Protein AF-A0A2S4LI88-F1 (afdb_monomer_lite)

Secondary structure (DSSP, 8-state):
---SBPPHHHHHHHHHS------GGG----TTSPPEEEEE-TTS-EEEEEEEPPHHHHHHHHHHHHHT-

Structure (mmCIF, N/CA/C/O backbone):
data_AF-A0A2S4LI88-F1
#
_entry.id   AF-A0A2S4LI88-F1
#
loop_
_atom_site.group_PDB
_atom_site.id
_atom_site.type_symbol
_atom_site.label_atom_id
_atom_site.label_alt_id
_atom_site.label_comp_id
_atom_site.label_asym_id
_atom_site.label_entity_id
_atom_site.label_seq_id
_atom_site.pdbx_PDB_ins_code
_atom_site.Cartn_x
_atom_site.Cartn_y
_atom_site.Cartn_z
_atom_site.occupancy
_atom_site.B_iso_or_equiv
_atom_site.auth_seq_id
_atom_site.auth_comp_id
_atom_site.auth_asym_id
_atom_site.auth_atom_id
_atom_site.pdbx_PDB_model_num
ATOM 1 N N . MET A 1 1 ? 13.809 -13.119 5.249 1.00 49.19 1 MET A N 1
ATOM 2 C CA . MET A 1 1 ? 13.144 -11.798 5.212 1.00 49.19 1 MET A CA 1
ATOM 3 C C . MET A 1 1 ? 12.283 -11.779 3.957 1.00 49.19 1 MET A C 1
ATOM 5 O O . MET A 1 1 ? 12.832 -11.987 2.886 1.00 49.19 1 MET A O 1
ATOM 9 N N . ARG A 1 2 ? 10.950 -11.735 4.078 1.00 58.00 2 ARG A N 1
ATOM 10 C CA . ARG A 1 2 ? 10.044 -11.823 2.918 1.00 58.00 2 ARG A CA 1
ATOM 11 C C . ARG A 1 2 ? 9.965 -10.431 2.296 1.00 58.00 2 ARG A C 1
ATOM 13 O O . ARG A 1 2 ? 9.728 -9.478 3.031 1.00 58.00 2 ARG A O 1
ATOM 20 N N . ASP A 1 3 ? 10.235 -10.337 1.003 1.00 61.84 3 ASP A N 1
ATOM 21 C CA . ASP A 1 3 ? 10.205 -9.082 0.253 1.00 61.84 3 ASP A CA 1
ATOM 22 C C . ASP A 1 3 ? 8.876 -8.325 0.519 1.00 61.84 3 ASP A C 1
ATOM 24 O O . ASP A 1 3 ? 7.811 -8.950 0.425 1.00 61.84 3 ASP A O 1
ATOM 28 N N . PRO A 1 4 ? 8.898 -7.033 0.919 1.00 70.88 4 PRO A N 1
ATOM 29 C CA . PRO A 1 4 ? 7.680 -6.232 1.084 1.00 70.88 4 PRO A CA 1
ATOM 30 C C . PRO A 1 4 ? 6.928 -5.997 -0.237 1.00 70.88 4 PRO A C 1
ATOM 32 O O . PRO A 1 4 ? 5.742 -5.637 -0.212 1.00 70.88 4 PRO A O 1
ATOM 35 N N . PHE A 1 5 ? 7.596 -6.195 -1.377 1.00 82.81 5 PHE A N 1
ATOM 36 C CA . PHE A 1 5 ? 7.015 -6.081 -2.702 1.00 82.81 5 PHE A CA 1
ATOM 37 C C . PHE A 1 5 ? 6.089 -7.248 -3.030 1.00 82.81 5 PHE A C 1
ATOM 39 O O . PHE A 1 5 ? 6.268 -8.408 -2.650 1.00 82.81 5 PHE A O 1
ATOM 46 N N . VAL A 1 6 ? 5.050 -6.904 -3.779 1.00 86.38 6 VAL A N 1
ATOM 47 C CA . VAL A 1 6 ? 4.064 -7.857 -4.265 1.00 86.38 6 VAL A CA 1
ATOM 48 C C . VAL A 1 6 ? 4.666 -8.679 -5.418 1.00 86.38 6 VAL A C 1
ATOM 50 O O . VAL A 1 6 ? 5.270 -8.088 -6.3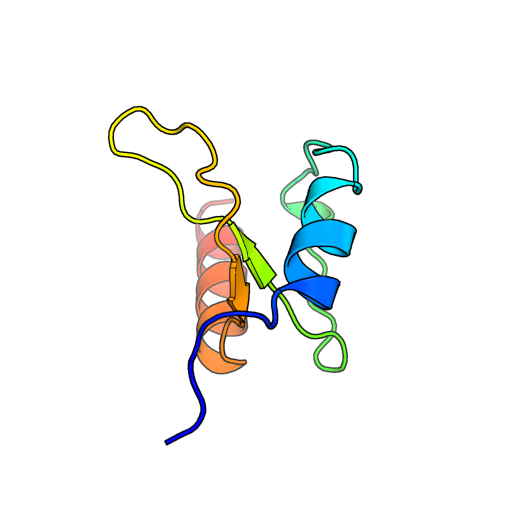14 1.00 86.38 6 VAL A O 1
ATOM 53 N N . PRO A 1 7 ? 4.482 -10.017 -5.458 1.00 88.81 7 PRO A N 1
ATOM 54 C CA . PRO A 1 7 ? 4.948 -10.836 -6.577 1.00 88.81 7 PRO A CA 1
ATOM 55 C C . PRO A 1 7 ? 4.404 -10.349 -7.925 1.00 88.81 7 PRO A C 1
ATOM 57 O O . PRO A 1 7 ? 3.248 -9.930 -8.000 1.00 88.81 7 PRO A O 1
ATOM 60 N N . ALA A 1 8 ? 5.198 -10.480 -8.993 1.00 85.88 8 ALA A N 1
ATOM 61 C CA . ALA A 1 8 ? 4.889 -9.938 -10.323 1.00 85.88 8 ALA A CA 1
ATOM 62 C C . ALA A 1 8 ? 3.474 -10.293 -10.819 1.00 85.88 8 ALA A C 1
ATOM 64 O O . ALA A 1 8 ? 2.697 -9.399 -11.136 1.00 85.88 8 ALA A O 1
ATOM 65 N N . ALA A 1 9 ? 3.085 -11.571 -10.748 1.00 86.62 9 ALA A N 1
ATOM 66 C CA . ALA A 1 9 ? 1.758 -12.023 -11.175 1.00 86.62 9 ALA A CA 1
ATOM 67 C C . ALA A 1 9 ? 0.596 -11.366 -10.401 1.00 86.62 9 ALA A C 1
ATOM 69 O O . ALA A 1 9 ? -0.505 -11.218 -10.927 1.00 86.62 9 ALA A O 1
ATOM 70 N N . LEU A 1 10 ? 0.808 -10.976 -9.140 1.00 87.88 10 LEU A N 1
ATOM 71 C CA . LEU A 1 10 ? -0.190 -10.236 -8.369 1.00 87.88 10 LEU A CA 1
ATOM 72 C C . LEU A 1 10 ? -0.112 -8.729 -8.656 1.00 87.88 10 LEU A C 1
ATOM 74 O O . LEU A 1 10 ? -1.155 -8.085 -8.708 1.00 87.88 10 LEU A O 1
ATOM 78 N N . ALA A 1 11 ? 1.079 -8.178 -8.905 1.00 87.38 11 ALA A N 1
ATOM 79 C CA . ALA A 1 11 ? 1.235 -6.796 -9.352 1.00 87.38 11 ALA A CA 1
ATOM 80 C C . ALA A 1 11 ? 0.514 -6.551 -10.689 1.00 87.38 11 ALA A C 1
ATOM 82 O O . ALA A 1 11 ? -0.221 -5.574 -10.801 1.00 87.38 11 ALA A O 1
ATOM 83 N N . ASP A 1 12 ? 0.621 -7.464 -11.657 1.00 88.62 12 ASP A N 1
ATOM 84 C CA . ASP A 1 12 ? -0.090 -7.368 -12.940 1.00 88.62 12 ASP A CA 1
ATOM 85 C C . ASP A 1 12 ? -1.610 -7.341 -12.744 1.00 88.62 12 ASP A C 1
ATOM 87 O O . ASP A 1 12 ? -2.292 -6.430 -13.214 1.00 88.62 12 ASP A O 1
ATOM 91 N N . ARG A 1 13 ? -2.138 -8.245 -11.911 1.00 87.81 13 ARG A N 1
ATOM 92 C CA . ARG A 1 13 ? -3.566 -8.263 -11.550 1.00 87.81 13 ARG A CA 1
ATOM 93 C C . ARG A 1 13 ? -4.028 -6.990 -10.840 1.00 87.81 13 ARG A C 1
ATOM 95 O O . ARG A 1 13 ? -5.200 -6.632 -10.939 1.00 87.81 13 ARG A O 1
ATOM 102 N N . LEU A 1 14 ? -3.156 -6.332 -10.074 1.00 85.81 14 LEU A N 1
ATOM 103 C CA . LEU A 1 14 ? -3.459 -5.051 -9.431 1.00 85.81 14 LEU A CA 1
ATOM 104 C C . LEU A 1 14 ? -3.462 -3.903 -10.450 1.00 85.81 14 LEU A C 1
ATOM 106 O O . LEU A 1 14 ? -4.348 -3.056 -10.371 1.00 85.81 14 LEU A O 1
ATOM 110 N N . ARG A 1 15 ? -2.550 -3.908 -11.433 1.00 84.56 15 ARG A N 1
ATOM 111 C CA . ARG A 1 15 ? -2.505 -2.919 -12.531 1.00 84.56 15 ARG A CA 1
ATOM 112 C C . ARG A 1 15 ? -3.741 -2.987 -13.425 1.00 84.56 15 ARG A C 1
ATOM 114 O O . ARG A 1 15 ? -4.255 -1.953 -13.840 1.00 84.56 15 ARG A O 1
ATOM 121 N N . GLU A 1 16 ? -4.242 -4.191 -13.689 1.00 85.75 16 GLU A N 1
ATOM 122 C CA . GLU A 1 16 ? -5.462 -4.407 -14.479 1.00 85.75 16 GLU A CA 1
ATOM 123 C C . GLU A 1 16 ? -6.724 -3.869 -13.791 1.00 85.75 16 GLU A C 1
ATOM 125 O O . GLU A 1 16 ? -7.722 -3.545 -14.447 1.00 85.75 16 GLU A O 1
ATOM 130 N N . LYS A 1 17 ? -6.715 -3.745 -12.456 1.00 80.69 17 LYS A N 1
ATOM 131 C CA . LYS A 1 17 ? -7.839 -3.139 -11.745 1.00 80.69 17 LYS A CA 1
ATOM 132 C C . LYS A 1 17 ? -7.863 -1.644 -12.038 1.00 80.69 17 LYS A C 1
ATOM 134 O O . LYS A 1 17 ? -6.987 -0.895 -11.620 1.00 80.69 17 LYS A O 1
ATOM 139 N N . ARG A 1 18 ? -8.931 -1.189 -12.705 1.00 68.38 18 ARG A N 1
ATOM 140 C CA . ARG A 1 18 ? -9.185 0.244 -12.912 1.00 68.38 18 ARG A CA 1
ATOM 141 C C . ARG A 1 18 ? -9.075 0.995 -11.584 1.00 68.38 18 ARG A C 1
ATOM 143 O O . ARG A 1 18 ? -9.833 0.710 -10.653 1.00 68.38 18 ARG A O 1
ATOM 150 N N . ARG A 1 19 ? -8.191 1.998 -11.543 1.00 74.12 19 ARG A N 1
ATOM 151 C CA . ARG A 1 19 ? -8.130 2.980 -10.457 1.00 74.12 19 ARG A CA 1
ATOM 152 C C . ARG A 1 19 ? -9.483 3.681 -10.392 1.00 74.12 19 ARG A C 1
ATOM 154 O O . ARG A 1 19 ? -9.876 4.375 -11.328 1.00 74.12 19 ARG A O 1
ATOM 161 N N . ARG A 1 20 ? -10.233 3.440 -9.320 1.00 68.38 20 ARG A N 1
ATOM 162 C CA . ARG A 1 20 ? -11.489 4.137 -9.050 1.00 68.38 20 ARG A CA 1
ATOM 163 C C . ARG A 1 20 ? -11.281 4.989 -7.808 1.00 68.38 20 ARG A C 1
ATOM 165 O O . ARG A 1 20 ? -10.974 4.406 -6.765 1.00 68.38 20 ARG A O 1
ATOM 172 N N . PRO A 1 21 ? -11.439 6.320 -7.892 1.00 70.12 21 PRO A N 1
ATOM 173 C CA . PRO A 1 21 ? -11.486 7.131 -6.689 1.00 70.12 21 PRO A CA 1
ATOM 174 C C . PRO A 1 21 ? -12.609 6.599 -5.792 1.00 70.12 21 PRO A C 1
ATOM 176 O O . PRO A 1 21 ? -13.706 6.279 -6.258 1.00 70.12 21 PRO A O 1
ATOM 179 N N . ARG A 1 22 ? -12.297 6.426 -4.511 1.00 67.25 22 ARG A N 1
ATOM 180 C CA . ARG A 1 22 ? -13.227 5.995 -3.467 1.00 67.25 22 ARG A CA 1
ATOM 181 C C . ARG A 1 22 ? -13.308 7.107 -2.433 1.00 67.25 22 ARG A C 1
ATOM 183 O O . ARG A 1 22 ? -12.288 7.719 -2.125 1.00 67.25 22 ARG A O 1
ATOM 190 N N . SER A 1 23 ? -14.506 7.366 -1.914 1.00 68.88 23 SER A N 1
ATOM 191 C CA . SER A 1 23 ? -14.672 8.284 -0.788 1.00 68.88 23 SER A CA 1
ATOM 192 C C . SER A 1 23 ? -13.953 7.738 0.449 1.00 68.88 23 SER A C 1
ATOM 194 O O . SER A 1 23 ? -13.829 6.520 0.613 1.00 68.88 23 SER A O 1
ATOM 196 N N . ARG A 1 24 ? -13.488 8.633 1.333 1.00 65.44 24 ARG A N 1
ATOM 197 C CA . ARG A 1 24 ? -12.840 8.255 2.606 1.00 65.44 24 ARG A CA 1
ATOM 198 C C . ARG A 1 24 ? -13.756 7.365 3.453 1.00 65.44 24 ARG A C 1
ATOM 200 O O . ARG A 1 24 ? -13.298 6.391 4.032 1.00 65.44 24 ARG A O 1
ATOM 207 N N . GLU A 1 25 ? -15.057 7.639 3.439 1.00 65.12 25 GLU A N 1
ATOM 208 C CA . GLU A 1 25 ? -16.101 6.855 4.117 1.00 65.12 25 GLU A CA 1
ATOM 209 C C . GLU A 1 25 ? -16.204 5.413 3.598 1.00 65.12 25 GLU A C 1
ATOM 211 O O . GLU A 1 25 ? -16.490 4.490 4.357 1.00 65.12 25 GLU A O 1
ATOM 216 N N . ALA A 1 26 ? -15.921 5.195 2.309 1.00 65.50 26 ALA A N 1
ATOM 217 C CA . ALA A 1 26 ? -15.927 3.872 1.692 1.00 65.50 26 ALA A CA 1
ATOM 218 C C . ALA A 1 26 ? -14.653 3.058 1.989 1.00 65.50 26 ALA A C 1
ATOM 220 O O . ALA A 1 26 ? -14.568 1.896 1.575 1.00 65.50 26 ALA A O 1
ATOM 221 N N . LEU A 1 27 ? -13.671 3.633 2.698 1.00 66.62 27 LEU A N 1
ATOM 222 C CA . LEU A 1 27 ? -12.513 2.926 3.255 1.00 66.62 27 LEU A CA 1
ATOM 223 C C . LEU A 1 27 ? -12.904 2.262 4.585 1.00 66.62 27 LEU A C 1
ATOM 225 O O . LEU A 1 27 ? -12.327 2.522 5.640 1.00 66.62 27 LEU A O 1
ATOM 229 N N . ALA A 1 28 ? -13.920 1.398 4.546 1.00 65.94 28 ALA A N 1
ATOM 230 C CA . ALA A 1 28 ? -14.225 0.519 5.664 1.00 65.94 28 ALA A CA 1
ATOM 231 C C . ALA A 1 28 ? -13.120 -0.545 5.751 1.00 65.94 28 ALA A C 1
ATOM 233 O O . ALA A 1 28 ? -13.017 -1.428 4.899 1.00 65.94 28 ALA A O 1
ATOM 234 N N . TYR A 1 29 ? -12.252 -0.420 6.754 1.00 65.94 29 TYR A N 1
ATOM 235 C CA . TYR A 1 29 ? -11.223 -1.414 7.034 1.00 65.94 29 TYR A CA 1
ATOM 236 C C . TYR A 1 29 ? -11.868 -2.742 7.452 1.00 65.94 29 TYR A C 1
ATOM 238 O O . TYR A 1 29 ? -12.588 -2.807 8.447 1.00 65.94 29 TYR A O 1
ATOM 246 N N . GLU A 1 30 ? -11.573 -3.803 6.703 1.00 70.50 30 GLU A N 1
ATOM 247 C CA . GLU A 1 30 ? -11.863 -5.183 7.086 1.00 70.50 30 GLU A CA 1
ATOM 248 C C . GLU A 1 30 ? -10.543 -5.888 7.444 1.00 70.50 30 GLU A C 1
ATOM 250 O O . GLU A 1 30 ? -9.722 -6.103 6.546 1.00 70.50 30 GLU A O 1
ATOM 255 N N . PRO A 1 31 ? -10.330 -6.305 8.708 1.00 66.56 31 PRO A N 1
ATOM 256 C CA . PRO A 1 31 ? -9.063 -6.894 9.158 1.00 66.56 31 PRO A CA 1
ATOM 257 C C . PRO A 1 31 ? -8.600 -8.126 8.373 1.00 66.56 31 PRO A C 1
ATOM 259 O O . PRO A 1 31 ? -7.406 -8.396 8.268 1.00 66.56 31 PRO A O 1
ATOM 262 N N . ALA A 1 32 ? -9.539 -8.875 7.792 1.00 72.75 32 ALA A N 1
ATOM 263 C CA . ALA A 1 32 ? -9.243 -10.090 7.042 1.00 72.75 32 ALA A CA 1
ATOM 264 C C . ALA A 1 32 ? -8.739 -9.831 5.608 1.00 72.75 32 ALA A C 1
ATOM 266 O O . ALA A 1 32 ? -8.268 -10.763 4.952 1.00 72.75 32 ALA A O 1
ATOM 267 N N . LYS A 1 33 ? -8.834 -8.597 5.090 1.00 79.62 33 LYS A N 1
ATOM 268 C CA . LYS A 1 33 ? -8.482 -8.287 3.697 1.00 79.62 33 LYS A CA 1
ATOM 269 C C . LYS A 1 33 ? -7.112 -7.605 3.612 1.00 79.62 33 LYS A C 1
ATOM 271 O O . LYS A 1 33 ? -6.937 -6.516 4.156 1.00 79.62 33 LYS A O 1
ATOM 276 N N . PRO A 1 34 ? -6.128 -8.197 2.905 1.00 82.94 34 PRO A N 1
ATOM 277 C CA . PRO A 1 34 ? -4.832 -7.558 2.721 1.00 82.94 34 PRO A CA 1
ATOM 278 C C . PRO A 1 34 ? -4.973 -6.290 1.874 1.00 82.94 34 PRO A C 1
ATOM 280 O O . PRO A 1 34 ? -5.621 -6.298 0.826 1.00 82.94 34 PRO A O 1
ATOM 283 N N . VAL A 1 35 ? -4.320 -5.217 2.319 1.00 85.69 35 VAL A N 1
ATOM 284 C CA . VAL A 1 35 ? -4.273 -3.936 1.610 1.00 85.69 35 VAL A CA 1
ATOM 285 C C . VAL A 1 35 ? -2.935 -3.802 0.894 1.00 85.69 35 VAL A C 1
ATOM 287 O O . VAL A 1 35 ? -1.875 -4.067 1.466 1.00 85.69 35 VAL A O 1
ATOM 290 N N . PHE A 1 36 ? -2.997 -3.373 -0.362 1.00 87.62 36 PHE A N 1
ATOM 291 C CA . PHE A 1 36 ? -1.834 -3.104 -1.197 1.00 87.62 36 PHE A CA 1
ATOM 292 C C . PHE A 1 36 ? -1.840 -1.637 -1.609 1.00 87.62 36 PHE A C 1
ATOM 294 O O . PHE A 1 36 ? -2.897 -1.096 -1.935 1.00 87.62 36 PHE A O 1
ATOM 301 N N . ALA A 1 37 ? -0.667 -1.016 -1.605 1.00 89.25 37 ALA A N 1
ATOM 302 C CA . ALA A 1 37 ? -0.475 0.354 -2.057 1.00 89.25 37 ALA A CA 1
ATOM 303 C C . ALA A 1 37 ? 0.438 0.365 -3.281 1.00 89.25 37 ALA A C 1
ATOM 305 O O . ALA A 1 37 ? 1.450 -0.335 -3.302 1.00 89.25 37 ALA A O 1
ATOM 306 N N . GLU A 1 38 ? 0.066 1.150 -4.289 1.00 91.44 38 GLU A N 1
ATOM 307 C CA . GLU A 1 38 ? 0.952 1.465 -5.405 1.00 91.44 38 GLU A CA 1
ATOM 308 C C . GLU A 1 38 ? 1.929 2.560 -4.971 1.00 91.44 38 GLU A C 1
ATOM 310 O O . GLU A 1 38 ? 1.516 3.551 -4.366 1.00 91.44 38 GLU A O 1
ATOM 315 N N . LEU A 1 39 ? 3.213 2.390 -5.277 1.00 90.06 39 LEU A N 1
ATOM 316 C CA . LEU A 1 39 ? 4.195 3.452 -5.104 1.00 90.06 39 LEU A CA 1
ATOM 317 C C . LEU A 1 39 ? 4.002 4.503 -6.196 1.00 90.06 39 LEU A C 1
ATOM 319 O O . LEU A 1 39 ? 3.774 4.175 -7.362 1.00 90.06 39 LEU A O 1
ATOM 323 N N . LEU A 1 40 ? 4.106 5.770 -5.812 1.00 89.81 40 LEU A N 1
ATOM 324 C CA . LEU A 1 40 ? 4.055 6.890 -6.742 1.00 89.81 40 LEU A CA 1
ATOM 325 C C . LEU A 1 40 ? 5.474 7.410 -6.991 1.00 89.81 40 LEU A C 1
ATOM 327 O O . LEU A 1 40 ? 6.319 7.374 -6.096 1.00 89.81 40 LEU A O 1
ATOM 331 N N . ASP A 1 41 ? 5.738 7.880 -8.206 1.00 92.25 41 ASP A N 1
ATOM 332 C CA . ASP A 1 41 ? 6.954 8.614 -8.531 1.00 92.25 41 ASP A CA 1
ATOM 333 C C . ASP A 1 41 ? 6.938 10.017 -7.890 1.00 92.25 41 ASP A C 1
ATOM 335 O O . ASP A 1 41 ? 5.950 10.453 -7.293 1.00 92.25 41 ASP A O 1
ATOM 339 N N . ALA A 1 42 ? 8.035 10.765 -8.039 1.00 93.69 42 ALA A N 1
ATOM 340 C CA . ALA A 1 42 ? 8.153 12.122 -7.498 1.00 93.69 42 ALA A CA 1
ATOM 341 C C . ALA A 1 42 ? 7.138 13.127 -8.085 1.00 93.69 42 ALA A C 1
ATOM 343 O O . ALA A 1 42 ? 6.972 14.218 -7.546 1.00 93.69 42 ALA A O 1
ATOM 344 N N . ARG A 1 43 ? 6.473 12.784 -9.194 1.00 92.50 43 ARG A N 1
ATOM 345 C CA . ARG A 1 43 ? 5.433 13.588 -9.847 1.00 92.50 43 ARG A CA 1
ATOM 346 C C . ARG A 1 43 ? 4.023 13.131 -9.456 1.00 92.50 43 ARG A C 1
ATOM 348 O O . ARG A 1 43 ? 3.052 13.724 -9.914 1.00 92.50 43 ARG A O 1
ATOM 355 N N . GLY A 1 44 ? 3.904 12.104 -8.614 1.00 87.88 44 GLY A N 1
ATOM 356 C CA . GLY A 1 44 ? 2.634 11.532 -8.180 1.00 87.88 44 GLY A CA 1
ATOM 357 C C . GLY A 1 44 ? 2.042 10.499 -9.144 1.00 87.88 44 GLY A C 1
ATOM 358 O O . GLY A 1 44 ? 0.896 10.090 -8.958 1.00 87.88 44 GLY A O 1
ATOM 359 N N . HIS A 1 45 ? 2.777 10.048 -10.164 1.00 88.50 45 HIS A N 1
ATOM 360 C CA . HIS A 1 45 ? 2.303 9.000 -11.067 1.00 88.50 45 HIS A CA 1
ATOM 361 C C . HIS A 1 45 ? 2.580 7.612 -10.495 1.00 88.50 45 HIS A C 1
ATOM 363 O O . HIS A 1 45 ? 3.656 7.348 -9.968 1.00 88.50 45 HIS A O 1
ATOM 369 N N . GLY A 1 46 ? 1.624 6.693 -10.636 1.00 88.19 46 GLY A N 1
ATOM 370 C CA . GLY A 1 46 ? 1.816 5.308 -10.206 1.00 88.19 46 GLY A CA 1
ATOM 371 C C . GLY A 1 46 ? 2.932 4.615 -10.988 1.00 88.19 46 GLY A C 1
ATOM 372 O O . GLY A 1 46 ? 2.924 4.627 -12.219 1.00 88.19 46 GLY A O 1
ATOM 373 N N . THR A 1 47 ? 3.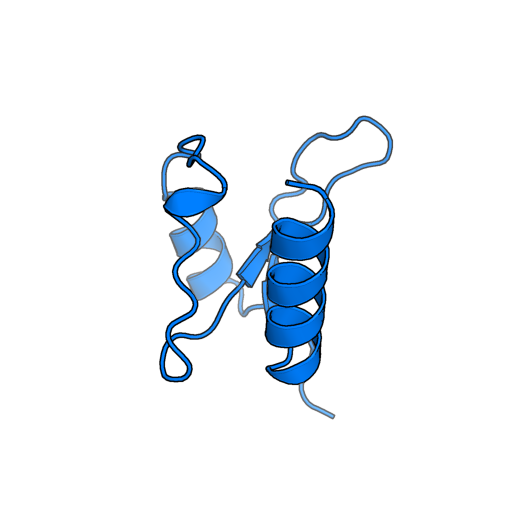877 4.006 -10.273 1.00 89.88 47 THR A N 1
ATOM 374 C CA . THR A 1 47 ? 5.045 3.320 -10.853 1.00 89.88 47 THR A CA 1
ATOM 375 C C . THR A 1 47 ? 4.736 1.891 -11.296 1.00 89.88 47 THR A C 1
ATOM 377 O O . THR A 1 47 ? 5.595 1.203 -11.847 1.00 89.88 47 THR A O 1
ATOM 380 N N . GLY A 1 48 ? 3.534 1.389 -11.003 1.00 88.69 48 GLY A N 1
ATOM 381 C CA . GLY A 1 48 ? 3.185 -0.015 -11.159 1.00 88.69 48 GLY A CA 1
ATOM 382 C C . GLY A 1 48 ? 3.865 -0.940 -10.145 1.00 88.69 48 GLY A C 1
ATOM 383 O O . GLY A 1 48 ? 3.651 -2.152 -10.226 1.00 88.69 48 GLY A O 1
ATOM 384 N N . GLN A 1 49 ? 4.672 -0.431 -9.210 1.00 90.19 49 GLN A N 1
ATOM 385 C CA . GLN A 1 49 ? 5.201 -1.217 -8.096 1.00 90.19 49 GLN A CA 1
ATOM 386 C C . GLN A 1 49 ? 4.233 -1.167 -6.921 1.00 90.19 49 GLN A C 1
ATOM 388 O O . GLN A 1 49 ? 3.748 -0.101 -6.549 1.00 90.19 49 GLN A O 1
ATOM 393 N N . PHE A 1 50 ? 3.975 -2.326 -6.320 1.00 91.81 50 PHE A N 1
ATOM 394 C CA . PHE A 1 50 ? 3.049 -2.448 -5.202 1.00 91.81 50 PHE A CA 1
ATOM 395 C C . PHE A 1 50 ? 3.751 -3.008 -3.977 1.00 91.81 50 PHE A C 1
ATOM 397 O O . PHE A 1 50 ? 4.584 -3.912 -4.082 1.00 91.81 50 PHE A O 1
ATOM 404 N N . VAL A 1 51 ? 3.339 -2.516 -2.814 1.00 91.62 51 VAL A N 1
ATOM 405 C CA . VAL A 1 51 ? 3.745 -3.028 -1.506 1.00 91.62 51 VAL A CA 1
ATOM 406 C C . VAL A 1 51 ? 2.524 -3.501 -0.735 1.00 91.62 51 VAL A C 1
ATOM 408 O O . VAL A 1 51 ? 1.438 -2.921 -0.836 1.00 91.62 51 VAL A O 1
ATOM 411 N N . ARG A 1 52 ? 2.690 -4.563 0.052 1.00 90.06 52 ARG A N 1
ATOM 412 C CA . ARG A 1 52 ? 1.665 -4.968 1.017 1.00 90.06 52 ARG A CA 1
ATOM 413 C C . ARG A 1 52 ? 1.810 -4.124 2.277 1.00 90.06 52 ARG A C 1
ATOM 415 O O . ARG A 1 52 ? 2.873 -4.113 2.891 1.00 90.06 52 ARG A O 1
ATOM 422 N N . LEU A 1 53 ? 0.730 -3.476 2.699 1.00 87.50 53 LEU A N 1
ATOM 423 C CA . LEU A 1 53 ? 0.722 -2.747 3.962 1.00 87.50 53 LEU A CA 1
ATOM 424 C C . LEU A 1 53 ? 0.599 -3.723 5.135 1.00 87.50 53 LEU A C 1
ATOM 426 O O . LEU A 1 53 ? -0.145 -4.708 5.074 1.00 87.50 53 LEU A O 1
ATOM 430 N N . SER A 1 54 ? 1.336 -3.449 6.211 1.00 87.19 54 SER A N 1
ATOM 431 C CA . SER A 1 54 ? 1.156 -4.174 7.467 1.00 87.19 54 SER A CA 1
ATOM 432 C C . SER A 1 54 ? -0.169 -3.778 8.117 1.00 87.19 54 SER A C 1
ATOM 434 O O . SER A 1 54 ? -0.689 -2.686 7.882 1.00 87.19 54 SER A O 1
ATOM 436 N N . GLN A 1 55 ? -0.705 -4.651 8.968 1.00 84.31 55 GLN A N 1
ATOM 437 C CA . GLN A 1 55 ? -1.956 -4.378 9.672 1.00 84.31 55 GLN A CA 1
ATOM 438 C C . GLN A 1 55 ? -1.890 -3.067 10.475 1.00 84.31 55 GLN A C 1
ATOM 440 O O . GLN A 1 55 ? -2.763 -2.216 10.328 1.00 84.31 55 GLN A O 1
ATOM 445 N N . GLY A 1 56 ? -0.811 -2.852 11.236 1.00 87.31 56 GLY A N 1
ATOM 446 C CA . GLY A 1 56 ? -0.626 -1.620 12.008 1.00 87.31 56 GLY A CA 1
ATOM 447 C C . GLY A 1 56 ? -0.557 -0.357 11.140 1.00 87.31 56 GLY A C 1
ATOM 448 O O . GLY A 1 56 ? -1.085 0.679 11.532 1.00 87.31 56 GLY A O 1
ATOM 449 N N . MET A 1 57 ? 0.023 -0.434 9.932 1.00 88.69 57 MET A N 1
ATOM 450 C CA . MET A 1 57 ? 0.020 0.696 8.990 1.00 88.69 57 MET A CA 1
ATOM 451 C C . MET A 1 57 ? -1.391 1.009 8.489 1.00 88.69 57 MET A C 1
ATOM 453 O O . MET A 1 57 ? -1.776 2.174 8.440 1.00 88.69 57 MET A O 1
ATOM 457 N N . VAL A 1 58 ? -2.173 -0.017 8.138 1.00 85.38 58 VAL A N 1
ATOM 458 C CA . VAL A 1 58 ? -3.563 0.164 7.688 1.00 85.38 58 VAL A CA 1
ATOM 459 C C . VAL A 1 58 ? -4.416 0.786 8.796 1.00 85.38 58 VAL A C 1
ATOM 461 O O . VAL A 1 58 ? -5.173 1.724 8.540 1.00 85.38 58 VAL A O 1
ATOM 464 N N . GLU A 1 59 ? -4.261 0.318 10.035 1.00 84.94 59 GLU A N 1
ATOM 465 C CA . GLU A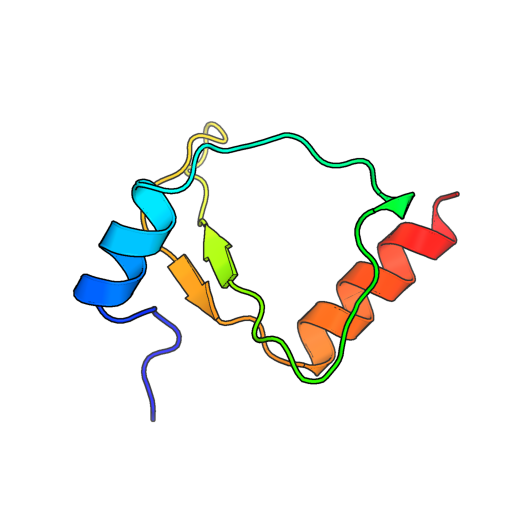 1 59 ? -4.963 0.861 11.203 1.00 84.94 59 GLU A CA 1
ATOM 466 C C . GLU A 1 59 ? -4.575 2.319 11.488 1.00 84.94 59 GLU A C 1
ATOM 468 O O . GLU A 1 59 ? -5.452 3.143 11.757 1.00 84.94 59 GLU A O 1
ATOM 473 N N . ALA A 1 60 ? -3.287 2.664 11.380 1.00 85.56 60 ALA A N 1
ATOM 474 C CA . ALA A 1 60 ? -2.802 4.033 11.549 1.00 85.56 60 ALA A CA 1
ATOM 475 C C . ALA A 1 60 ? -3.372 4.983 10.482 1.00 85.56 60 ALA A C 1
ATOM 477 O O . ALA A 1 60 ? -3.897 6.041 10.828 1.00 85.56 60 ALA A O 1
ATOM 478 N N . ILE A 1 61 ? -3.348 4.578 9.206 1.00 83.06 61 ILE A N 1
ATOM 479 C CA . ILE A 1 61 ? -3.927 5.350 8.093 1.00 83.06 61 ILE A CA 1
ATOM 480 C C . ILE A 1 61 ? -5.431 5.549 8.303 1.00 83.06 61 ILE A C 1
ATOM 482 O O . ILE A 1 61 ? -5.928 6.667 8.198 1.00 83.06 61 ILE A O 1
ATOM 486 N N . THR A 1 62 ? -6.160 4.481 8.642 1.00 79.81 62 THR A N 1
ATOM 487 C CA . THR A 1 62 ? -7.618 4.541 8.848 1.00 79.81 62 THR A CA 1
ATOM 488 C C . THR A 1 62 ? -7.982 5.456 10.017 1.00 79.81 62 THR A C 1
ATOM 490 O O . THR A 1 62 ? -8.956 6.204 9.940 1.00 79.81 62 THR A O 1
ATOM 493 N N . ARG A 1 63 ? -7.194 5.429 11.100 1.00 82.06 63 ARG A N 1
ATOM 494 C CA . ARG A 1 63 ? -7.381 6.309 12.260 1.00 82.06 63 ARG A CA 1
ATOM 495 C C . ARG A 1 63 ? -7.115 7.772 11.911 1.00 82.06 63 ARG A C 1
ATOM 497 O O . ARG A 1 63 ? -7.956 8.609 12.220 1.00 82.06 63 ARG A O 1
ATOM 504 N N . GLY A 1 64 ? -5.996 8.066 11.246 1.00 78.44 64 GLY A N 1
ATOM 505 C CA . GLY A 1 64 ? -5.676 9.420 10.782 1.00 78.44 64 GLY A CA 1
ATOM 506 C C . GLY A 1 64 ? -6.747 9.960 9.836 1.00 78.44 64 GLY A C 1
ATOM 507 O O . GLY A 1 64 ? -7.222 11.078 10.003 1.00 78.44 64 GLY A O 1
ATOM 508 N N . ALA A 1 65 ? -7.242 9.114 8.929 1.00 73.81 65 ALA A N 1
ATOM 509 C CA . ALA A 1 65 ? -8.274 9.505 7.984 1.00 73.81 65 ALA A CA 1
ATOM 510 C C . ALA A 1 65 ? -9.593 9.943 8.650 1.00 73.81 65 ALA A C 1
ATOM 512 O O . ALA A 1 65 ? -10.283 10.783 8.077 1.00 73.81 65 ALA A O 1
ATOM 513 N N . ARG A 1 66 ? -9.933 9.393 9.825 1.00 70.56 66 ARG A N 1
ATOM 514 C CA . ARG A 1 66 ? -11.137 9.737 10.605 1.00 70.56 66 ARG A CA 1
ATOM 515 C C . ARG A 1 66 ? -10.949 10.926 11.54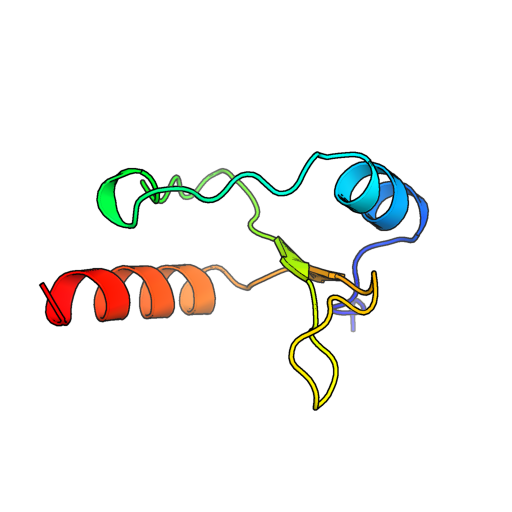7 1.00 70.56 66 ARG A C 1
ATOM 517 O O . ARG A 1 66 ? -11.935 11.552 11.900 1.00 70.56 66 ARG A O 1
ATOM 524 N N . ALA A 1 67 ? -9.720 11.202 11.982 1.00 68.62 67 ALA A N 1
ATOM 525 C CA . ALA A 1 67 ? -9.420 12.307 12.896 1.00 68.62 67 ALA A CA 1
ATOM 526 C C . ALA A 1 67 ? -9.389 13.681 12.197 1.00 68.62 67 ALA A C 1
ATOM 528 O O . ALA A 1 67 ? -9.466 14.706 12.861 1.00 68.62 67 ALA A O 1
ATOM 529 N N . GLU A 1 68 ? -9.270 13.697 10.867 1.00 58.59 68 GLU A N 1
ATOM 530 C CA . GLU A 1 68 ? -9.287 14.904 10.026 1.00 58.59 68 GLU A CA 1
ATOM 531 C C . GLU A 1 68 ? -10.690 15.261 9.482 1.00 58.59 68 GLU A C 1
ATOM 533 O O . GLU A 1 68 ? -10.793 16.086 8.575 1.00 58.59 68 GLU A O 1
ATOM 538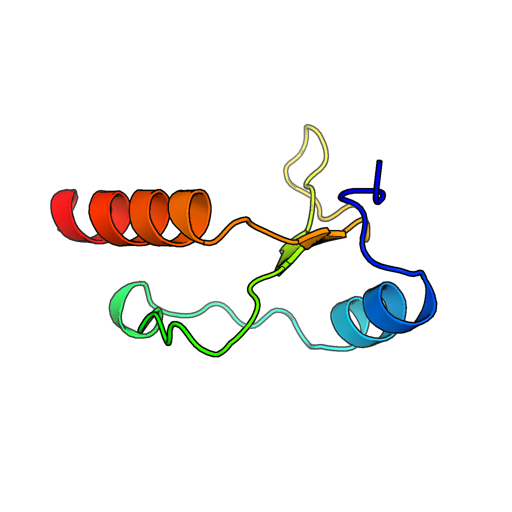 N N . SER A 1 69 ? -11.753 14.589 9.945 1.00 51.72 69 SER A N 1
ATOM 539 C CA . SER A 1 69 ? -13.153 14.812 9.525 1.00 51.72 69 SER A CA 1
ATOM 540 C C . SER A 1 69 ? -13.972 15.513 10.598 1.00 51.72 69 SER A C 1
ATOM 542 O O . SER A 1 69 ? -1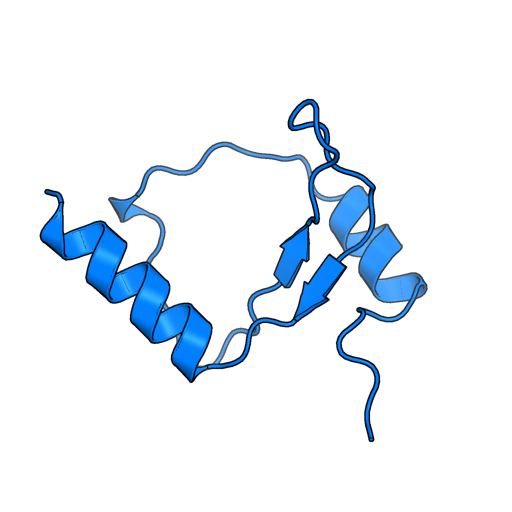3.691 15.273 11.792 1.00 51.72 69 SER A O 1
#

Foldseek 3Di:
DDDQWDDPVVLVVVVPPPDDDDDLVRLPDDLVDWDKDFDADPVRHGPSIIGTDDSVRSVVVNVVSVVVD

Radius of gyration: 13.15 Å; chains: 1; bounding box: 29×27×27 Å

pLDDT: mean 79.71, std 11.0, range [49.19, 93.69]

Sequence (69 aa):
MRDPFVPAALADRLREKRRRPRSREALAYEPAKPVFAELLDARGHGTGQFVRLSQGMVEAITRGARAES